Protein AF-A0A957UL2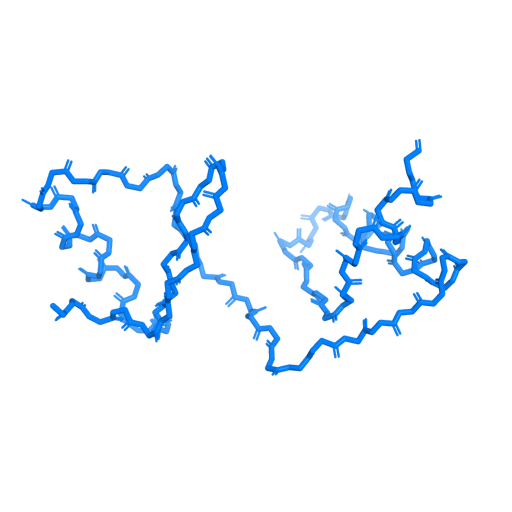2-F1 (afdb_monomer_lite)

Foldseek 3Di:
DQAFPDWDDDPVDIDTDGPPVRQVSVQVVCVVVVHHDPDGDDDDDDPAADEDDLVVVVVVVVVLVVQVPDPPRDDDDDRHDCDPVSVVVVD

Structure (mmCIF, N/CA/C/O backbone):
data_AF-A0A957UL22-F1
#
_entry.id   AF-A0A957UL22-F1
#
loop_
_atom_site.group_PDB
_atom_site.id
_atom_site.type_symbol
_atom_site.label_atom_id
_atom_site.label_alt_id
_atom_site.label_comp_id
_atom_site.label_asym_id
_atom_site.label_entity_id
_atom_site.label_seq_id
_atom_site.pdbx_PDB_ins_code
_atom_site.Cartn_x
_atom_site.Cartn_y
_atom_site.Cartn_z
_atom_site.occupancy
_atom_site.B_iso_or_equiv
_atom_site.auth_seq_id
_atom_site.auth_comp_id
_atom_site.auth_asym_id
_atom_site.auth_atom_id
_atom_site.pdbx_PDB_model_num
ATOM 1 N N . GLU A 1 1 ? -24.177 2.840 3.575 1.00 59.25 1 GLU A N 1
ATOM 2 C CA . GLU A 1 1 ? -23.189 3.813 3.072 1.00 59.25 1 GLU A CA 1
ATOM 3 C C . GLU A 1 1 ? -22.368 4.281 4.267 1.00 59.25 1 GLU A C 1
ATOM 5 O O . GLU A 1 1 ? -22.809 5.158 4.992 1.00 59.25 1 GLU A O 1
ATOM 10 N N . ALA A 1 2 ? -21.282 3.569 4.584 1.00 68.50 2 ALA A N 1
ATOM 11 C CA . ALA A 1 2 ? -20.528 3.749 5.832 1.00 68.50 2 ALA A CA 1
ATOM 12 C C . ALA A 1 2 ? -19.281 4.646 5.686 1.00 68.50 2 ALA A C 1
ATOM 14 O O . ALA A 1 2 ? -18.531 4.751 6.648 1.00 68.50 2 ALA A O 1
ATOM 15 N N . GLY A 1 3 ? -19.063 5.265 4.517 1.00 76.69 3 GLY A N 1
ATOM 16 C CA . GLY A 1 3 ? -17.825 5.999 4.192 1.00 76.69 3 GLY A CA 1
ATOM 17 C C . GLY A 1 3 ? -16.882 5.267 3.224 1.00 76.69 3 GLY A C 1
ATOM 18 O O . GLY A 1 3 ? -15.704 5.589 3.132 1.00 76.69 3 GLY A O 1
ATOM 19 N N . ALA A 1 4 ? -17.376 4.242 2.518 1.00 85.00 4 ALA A N 1
ATOM 20 C CA . ALA A 1 4 ? -16.629 3.622 1.425 1.00 85.00 4 ALA A CA 1
ATOM 21 C C . ALA A 1 4 ? -16.644 4.545 0.200 1.00 85.00 4 ALA A C 1
ATOM 23 O O . ALA A 1 4 ? -17.719 4.953 -0.248 1.00 85.00 4 ALA A O 1
ATOM 24 N N . GLU A 1 5 ? -15.464 4.845 -0.328 1.00 87.56 5 GLU A N 1
ATOM 25 C CA . GLU A 1 5 ? -15.284 5.613 -1.560 1.00 87.56 5 GLU A CA 1
ATOM 26 C C . GLU A 1 5 ? -15.249 4.712 -2.790 1.00 87.56 5 GLU A C 1
ATOM 28 O O . GLU A 1 5 ? -15.788 5.072 -3.836 1.00 87.56 5 GLU A O 1
ATOM 33 N N . ASP A 1 6 ? -14.632 3.539 -2.659 1.00 88.50 6 ASP A N 1
ATOM 34 C CA . ASP A 1 6 ? -14.479 2.579 -3.744 1.00 88.50 6 ASP A CA 1
ATOM 35 C C . ASP A 1 6 ? -14.504 1.150 -3.192 1.00 88.50 6 ASP A C 1
ATOM 37 O O . ASP A 1 6 ? -14.115 0.903 -2.047 1.00 88.50 6 ASP A O 1
ATOM 41 N N . VAL A 1 7 ? -15.004 0.214 -3.995 1.00 91.06 7 VAL A N 1
ATOM 42 C CA . VAL A 1 7 ? -15.098 -1.204 -3.636 1.00 91.06 7 VAL A CA 1
ATOM 43 C C . VAL A 1 7 ? -14.675 -2.035 -4.835 1.00 91.06 7 VAL A C 1
ATOM 45 O O . VAL A 1 7 ? -15.355 -2.051 -5.861 1.00 91.06 7 VAL A O 1
ATOM 48 N N . VAL A 1 8 ? -13.578 -2.768 -4.674 1.00 89.69 8 VAL A N 1
ATOM 49 C CA . VAL A 1 8 ? -13.054 -3.690 -5.679 1.00 89.69 8 VAL A CA 1
ATOM 50 C C . VAL A 1 8 ? -13.353 -5.112 -5.226 1.00 89.69 8 VAL A C 1
ATOM 52 O O . VAL A 1 8 ? -13.086 -5.494 -4.090 1.00 89.69 8 VAL A O 1
ATOM 55 N N . ILE A 1 9 ? -13.962 -5.895 -6.112 1.00 91.88 9 ILE A N 1
ATOM 56 C CA . ILE A 1 9 ? -14.314 -7.291 -5.851 1.00 91.88 9 ILE A CA 1
ATOM 57 C C . ILE A 1 9 ? -13.501 -8.140 -6.819 1.00 91.88 9 ILE A C 1
ATOM 59 O O . ILE A 1 9 ? -13.701 -8.045 -8.031 1.00 91.88 9 ILE A O 1
ATOM 63 N N . SER A 1 10 ? -12.604 -8.959 -6.281 1.00 87.38 10 SER A N 1
ATOM 64 C CA . SER A 1 10 ? -11.867 -9.977 -7.025 1.00 87.38 10 SER A CA 1
ATOM 65 C C . SER A 1 10 ? -12.375 -11.377 -6.662 1.00 87.38 10 SER A C 1
ATOM 67 O O . SER A 1 10 ? -13.307 -11.535 -5.869 1.00 87.38 10 SER A O 1
ATOM 69 N N . GLU A 1 11 ? -11.802 -12.412 -7.280 1.00 84.81 11 GLU A N 1
ATOM 70 C CA . GLU A 1 11 ? -12.130 -13.805 -6.945 1.00 84.81 11 GLU A CA 1
ATOM 71 C C . GLU A 1 11 ? -11.639 -14.193 -5.541 1.00 84.81 11 GLU A C 1
ATOM 73 O O . GLU A 1 11 ? -12.253 -15.042 -4.891 1.00 84.81 11 GLU A O 1
ATOM 78 N N . ASP A 1 12 ? -10.582 -13.529 -5.066 1.00 85.75 12 ASP A N 1
ATOM 79 C CA . ASP A 1 12 ? -9.880 -13.870 -3.829 1.00 85.75 12 ASP A CA 1
ATOM 80 C C . ASP A 1 12 ? -10.248 -12.955 -2.653 1.00 85.75 12 ASP A C 1
ATOM 82 O O . ASP A 1 12 ? -10.204 -13.392 -1.502 1.00 85.75 12 ASP A O 1
ATOM 86 N N . ALA A 1 13 ? -10.614 -11.694 -2.915 1.00 89.00 13 ALA A N 1
ATOM 87 C CA . ALA A 1 13 ? -10.837 -10.696 -1.872 1.00 89.00 13 ALA A CA 1
ATOM 88 C C . ALA A 1 13 ? -11.862 -9.616 -2.257 1.00 89.00 13 ALA A C 1
ATOM 90 O O . ALA A 1 13 ? -12.137 -9.341 -3.426 1.00 89.00 13 ALA A O 1
ATOM 91 N N . VAL A 1 14 ? -12.412 -8.966 -1.229 1.00 91.69 14 VAL A N 1
ATOM 92 C CA . VAL A 1 14 ? -13.176 -7.721 -1.362 1.00 91.69 14 VAL A CA 1
ATOM 93 C C . VAL A 1 14 ? -12.372 -6.612 -0.704 1.00 91.69 14 VAL A C 1
ATOM 95 O O . VAL A 1 14 ? -12.176 -6.621 0.510 1.00 91.69 14 VAL A O 1
ATOM 98 N N . GLU A 1 15 ? -11.936 -5.647 -1.501 1.00 92.00 15 GLU A N 1
ATOM 99 C CA . GLU A 1 15 ? -11.169 -4.495 -1.045 1.00 92.00 15 GLU A CA 1
ATOM 100 C C . GLU A 1 15 ? -12.086 -3.277 -0.962 1.00 92.00 15 GLU A C 1
ATOM 102 O O . GLU A 1 15 ? -12.791 -2.935 -1.914 1.00 92.00 15 GLU A O 1
ATOM 107 N N . ILE A 1 16 ? -12.099 -2.623 0.197 1.00 92.56 16 ILE A N 1
ATOM 108 C CA . ILE A 1 16 ? -12.914 -1.434 0.450 1.00 92.56 16 ILE A CA 1
ATOM 109 C C . ILE A 1 16 ? -11.967 -0.273 0.719 1.00 92.56 16 ILE A C 1
ATOM 111 O O . ILE A 1 16 ? -11.238 -0.280 1.710 1.00 92.56 16 ILE A O 1
ATOM 115 N N . TYR A 1 17 ? -12.016 0.740 -0.139 1.00 93.06 17 TYR A N 1
ATOM 116 C CA . TYR A 1 17 ? -11.258 1.971 0.027 1.00 93.06 17 TYR A CA 1
ATOM 117 C C . TYR A 1 17 ? -12.131 3.061 0.632 1.00 93.06 17 TYR A C 1
ATOM 119 O O . TYR A 1 17 ? -13.332 3.159 0.371 1.00 93.06 17 TYR A O 1
ATOM 127 N N . THR A 1 18 ? -11.507 3.888 1.457 1.00 94.06 18 THR A N 1
ATOM 128 C CA . THR A 1 18 ? -12.160 4.959 2.205 1.00 94.06 18 THR A CA 1
ATOM 129 C C . THR A 1 18 ? -11.250 6.172 2.214 1.00 94.06 18 THR A C 1
ATOM 131 O O . THR A 1 18 ? -10.030 6.042 2.065 1.00 94.06 18 THR A O 1
ATOM 134 N N . GLU A 1 19 ? -11.809 7.328 2.559 1.00 92.69 19 GLU A N 1
ATOM 135 C CA . GLU A 1 19 ? -10.982 8.454 2.970 1.00 92.69 19 GLU A CA 1
ATOM 136 C C . GLU A 1 19 ? -10.108 8.070 4.169 1.00 92.69 19 GLU A C 1
ATOM 138 O O . GLU A 1 19 ? -10.510 7.301 5.056 1.00 92.69 19 GLU A O 1
ATOM 143 N N . ARG A 1 20 ? -8.913 8.665 4.251 1.00 91.81 20 ARG A N 1
ATOM 144 C CA . ARG A 1 20 ? -7.951 8.394 5.338 1.00 91.81 20 ARG A CA 1
ATOM 145 C C . ARG A 1 20 ? -8.564 8.606 6.723 1.00 91.81 20 ARG A C 1
ATOM 147 O O . ARG A 1 20 ? -8.218 7.907 7.674 1.00 91.81 20 ARG A O 1
ATOM 154 N N . THR A 1 21 ? -9.429 9.606 6.857 1.00 92.69 21 THR A N 1
ATOM 155 C CA . THR A 1 21 ? -10.072 9.957 8.128 1.00 92.69 21 THR A CA 1
ATOM 156 C C . THR A 1 21 ? -11.210 9.016 8.513 1.00 92.69 21 THR A C 1
ATOM 158 O O . THR A 1 21 ? -11.638 9.048 9.664 1.00 92.69 21 THR A O 1
ATOM 161 N N . GLU A 1 22 ? -11.685 8.181 7.587 1.00 92.62 22 GLU A N 1
ATOM 162 C CA . GLU A 1 22 ? -12.876 7.342 7.758 1.00 92.62 22 GLU A CA 1
ATOM 163 C C . GLU A 1 22 ? -12.560 5.848 7.918 1.00 92.62 22 GLU A C 1
ATOM 165 O O . GLU A 1 22 ? -13.441 5.078 8.307 1.00 92.62 22 GLU A O 1
ATOM 170 N N . LEU A 1 23 ? -11.302 5.434 7.717 1.00 92.06 23 LEU A N 1
ATOM 171 C CA . LEU A 1 23 ? -10.882 4.027 7.776 1.00 92.06 23 LEU A CA 1
ATOM 172 C C . LEU A 1 23 ? -11.331 3.320 9.065 1.00 92.06 23 LEU A C 1
ATOM 174 O O . LEU A 1 23 ? -11.911 2.235 9.028 1.00 92.06 23 LEU A O 1
ATOM 178 N N . ALA A 1 24 ? -11.108 3.951 10.222 1.00 91.31 24 ALA A N 1
ATOM 179 C CA . ALA A 1 24 ? -11.462 3.364 11.514 1.00 91.31 24 ALA A CA 1
ATOM 180 C C . ALA A 1 24 ? -12.983 3.227 11.699 1.00 91.31 24 ALA A C 1
ATOM 182 O O . ALA A 1 24 ? -13.456 2.205 12.195 1.00 91.31 24 ALA A O 1
ATOM 183 N N . SER A 1 25 ? -13.761 4.234 11.284 1.00 92.19 25 SER A N 1
ATOM 184 C CA . SER A 1 25 ? -15.225 4.184 11.365 1.00 92.19 25 SER A CA 1
ATOM 185 C C . SER A 1 25 ? -15.821 3.145 10.423 1.00 92.19 25 SER A C 1
ATOM 187 O O . SER A 1 25 ? -16.755 2.447 10.812 1.00 92.19 25 SER A O 1
ATOM 189 N N . VAL A 1 26 ? -15.264 3.001 9.218 1.00 92.06 26 VAL A N 1
ATOM 190 C CA . VAL A 1 26 ? -15.708 1.998 8.244 1.00 92.06 26 VAL A CA 1
ATOM 191 C C . VAL A 1 26 ? -15.382 0.593 8.745 1.00 92.06 26 VAL A C 1
ATOM 193 O O . VAL A 1 26 ? -16.263 -0.263 8.743 1.00 92.06 26 VAL A O 1
ATOM 196 N N . SER A 1 27 ? -14.167 0.366 9.259 1.00 90.50 27 SER A N 1
ATOM 197 C CA . SER A 1 27 ? -13.781 -0.921 9.855 1.00 90.50 27 SER A CA 1
ATOM 198 C C . SER A 1 27 ? -14.702 -1.314 11.015 1.00 90.50 27 SER A C 1
ATOM 200 O O . SER A 1 27 ? -15.181 -2.448 11.067 1.00 90.50 27 SER A O 1
ATOM 202 N N . GLN A 1 28 ? -15.039 -0.373 11.904 1.00 91.12 28 GLN A N 1
ATOM 203 C CA . GLN A 1 28 ? -15.987 -0.635 12.990 1.00 91.12 28 GLN A CA 1
ATOM 204 C C . GLN A 1 28 ? -17.396 -0.943 12.465 1.00 91.12 28 GLN A C 1
ATOM 206 O O . GLN A 1 28 ? -18.029 -1.887 12.928 1.00 91.12 28 GLN A O 1
ATOM 211 N N . ALA A 1 29 ? -17.881 -0.186 11.478 1.00 92.12 29 ALA A N 1
ATOM 212 C CA . ALA A 1 29 ? -19.201 -0.405 10.895 1.00 92.12 29 ALA A CA 1
ATOM 213 C C . ALA A 1 29 ? -19.320 -1.778 10.210 1.00 92.12 29 ALA A C 1
ATOM 215 O O . ALA A 1 29 ? -20.374 -2.412 10.289 1.00 92.12 29 ALA A O 1
ATOM 216 N N . LEU A 1 30 ? -18.248 -2.252 9.565 1.00 90.88 30 LEU A N 1
ATOM 217 C CA . LEU A 1 30 ? -18.182 -3.602 9.004 1.00 90.88 30 LEU A CA 1
ATOM 218 C C . LEU A 1 30 ? -18.283 -4.655 10.111 1.00 90.88 30 LEU A C 1
ATOM 220 O O . LEU A 1 30 ? -19.119 -5.555 10.016 1.00 90.88 30 LEU A O 1
ATOM 224 N N . GLN A 1 31 ? -17.514 -4.494 11.191 1.00 91.06 31 GLN A N 1
ATOM 225 C CA . GLN A 1 31 ? -17.543 -5.415 12.329 1.00 91.06 31 GLN A CA 1
ATOM 226 C C . GLN A 1 31 ? -18.926 -5.467 12.992 1.00 91.06 31 GLN A C 1
ATOM 228 O O . GLN A 1 31 ? -19.436 -6.555 13.257 1.00 91.06 31 GLN A O 1
ATOM 233 N N . ASP A 1 32 ? -19.573 -4.316 13.193 1.00 92.38 32 ASP A N 1
ATOM 234 C CA . ASP A 1 32 ? -20.924 -4.224 13.761 1.00 92.38 32 ASP A CA 1
ATOM 235 C C . ASP A 1 32 ? -21.980 -4.888 12.858 1.00 92.38 32 ASP A C 1
ATOM 237 O O . ASP A 1 32 ? -22.980 -5.426 13.342 1.00 92.38 32 ASP A O 1
ATOM 241 N N . ALA A 1 33 ? -21.749 -4.889 11.541 1.00 91.25 33 ALA A N 1
ATOM 242 C CA . ALA A 1 33 ? -22.570 -5.586 10.554 1.00 91.25 33 ALA A CA 1
ATOM 243 C C . ALA A 1 33 ? -22.255 -7.093 10.440 1.00 91.25 33 ALA A C 1
ATOM 245 O O . ALA A 1 33 ? -22.929 -7.798 9.687 1.00 91.25 33 ALA A O 1
ATOM 246 N N . GLY A 1 34 ? -21.272 -7.597 11.194 1.00 93.31 34 GLY A N 1
ATOM 247 C CA . GLY A 1 34 ? -20.866 -9.004 11.208 1.00 93.31 34 GLY A CA 1
ATOM 248 C C . GLY A 1 34 ? -19.784 -9.371 10.190 1.00 93.31 34 GLY A C 1
ATOM 249 O O . GLY A 1 34 ? -19.534 -10.558 9.989 1.00 93.31 34 GLY A O 1
ATOM 250 N N . TYR A 1 35 ? -19.141 -8.383 9.563 1.00 89.88 35 TYR A N 1
ATOM 251 C CA . TYR A 1 35 ? -18.023 -8.571 8.640 1.00 89.88 35 TYR A CA 1
ATOM 252 C C . TYR A 1 35 ? -16.717 -8.139 9.311 1.00 89.88 35 TYR A C 1
ATOM 254 O O . TYR A 1 35 ? -16.496 -6.955 9.553 1.00 89.88 35 TYR A O 1
ATOM 262 N N . THR A 1 36 ? -15.831 -9.083 9.617 1.00 89.00 36 THR A N 1
ATOM 263 C CA . THR A 1 36 ? -14.495 -8.770 10.144 1.00 89.00 36 THR A CA 1
ATOM 264 C C . THR A 1 36 ? -13.508 -8.688 8.981 1.00 89.00 36 THR A C 1
ATOM 266 O O . THR A 1 36 ? -13.326 -9.704 8.314 1.00 89.00 36 THR A O 1
ATOM 269 N N . PRO A 1 37 ? -12.879 -7.527 8.721 1.00 89.56 37 PRO A N 1
ATOM 270 C CA . PRO A 1 37 ? -11.821 -7.434 7.719 1.00 89.56 37 PRO A CA 1
ATOM 271 C C . PRO A 1 37 ? -10.621 -8.297 8.118 1.00 89.56 37 PRO A C 1
ATOM 273 O O . PRO A 1 37 ? -10.226 -8.280 9.287 1.00 89.56 37 PRO A O 1
ATOM 276 N N . ASP A 1 38 ? -10.021 -8.996 7.156 1.00 91.94 38 ASP A N 1
ATOM 277 C CA . ASP A 1 38 ? -8.780 -9.749 7.382 1.00 91.94 38 ASP A CA 1
ATOM 278 C C . ASP A 1 38 ? -7.607 -8.810 7.709 1.00 91.94 38 ASP A C 1
ATOM 280 O O . ASP A 1 38 ? -6.774 -9.105 8.568 1.00 91.94 38 ASP A O 1
ATOM 284 N N . SER A 1 39 ? -7.581 -7.638 7.073 1.00 90.12 39 SER A N 1
ATOM 285 C CA . SER A 1 39 ? -6.646 -6.550 7.347 1.00 90.12 39 SER A CA 1
ATOM 286 C C . SER A 1 39 ? -7.304 -5.187 7.107 1.00 90.12 39 SER A C 1
ATOM 288 O O . SER A 1 39 ? -8.329 -5.069 6.433 1.00 90.12 39 SER A O 1
ATOM 290 N N . TRP A 1 40 ? -6.733 -4.143 7.708 1.00 90.81 40 TRP A N 1
ATOM 291 C CA . TRP A 1 40 ? -7.046 -2.751 7.394 1.00 90.81 40 TRP A CA 1
ATOM 292 C C . TRP A 1 40 ? -5.825 -1.889 7.706 1.00 90.81 40 TRP A C 1
ATOM 294 O O . TRP A 1 40 ? -5.239 -1.990 8.785 1.00 90.8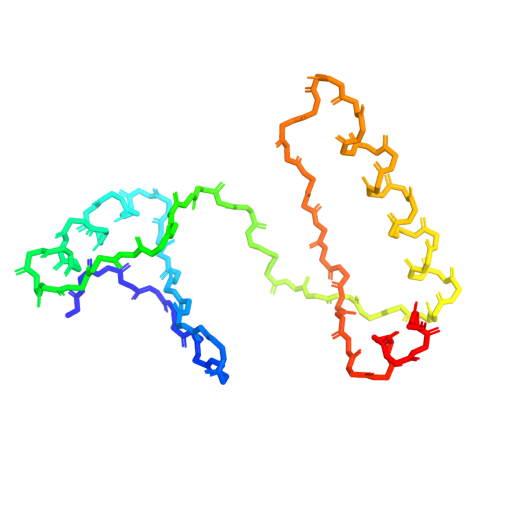1 40 TRP A O 1
ATOM 304 N N . GLU A 1 41 ? -5.437 -1.033 6.768 1.00 91.12 41 GLU A N 1
ATOM 305 C CA . GLU A 1 41 ? -4.244 -0.202 6.897 1.00 91.12 41 GLU A CA 1
ATOM 306 C C . GLU A 1 41 ? -4.370 1.093 6.093 1.00 91.12 41 GLU A C 1
ATOM 308 O O . GLU A 1 41 ? -5.204 1.227 5.197 1.00 91.12 41 GLU A O 1
ATOM 313 N N . LEU A 1 42 ? -3.554 2.083 6.456 1.00 92.56 42 LEU A N 1
ATOM 314 C CA . LEU A 1 42 ? -3.461 3.330 5.707 1.00 92.56 42 LEU A CA 1
ATOM 315 C C . LEU A 1 42 ? -2.437 3.170 4.590 1.00 92.56 42 LEU A C 1
ATOM 317 O O . LEU A 1 42 ? -1.241 3.132 4.866 1.00 92.56 42 LEU A O 1
ATOM 321 N N . ILE A 1 43 ? -2.918 3.172 3.351 1.00 92.00 43 ILE A N 1
ATOM 322 C CA . ILE A 1 43 ? -2.079 3.085 2.155 1.00 92.00 43 ILE A CA 1
ATOM 323 C C . ILE A 1 43 ? -1.980 4.424 1.423 1.00 92.00 43 ILE A C 1
ATOM 325 O O . ILE A 1 43 ? -2.793 5.333 1.616 1.00 92.00 43 ILE A O 1
ATOM 329 N N . MET A 1 44 ? -1.010 4.526 0.515 1.00 92.75 44 MET A N 1
ATOM 330 C CA . MET A 1 44 ? -1.007 5.549 -0.530 1.00 92.75 44 MET A CA 1
ATOM 331 C C . MET A 1 44 ? -1.485 4.940 -1.849 1.00 92.75 44 MET A C 1
ATOM 333 O O . MET A 1 44 ? -0.712 4.301 -2.558 1.00 92.75 44 MET A O 1
ATOM 337 N N . LYS A 1 45 ? -2.759 5.161 -2.193 1.00 90.31 45 LYS A N 1
ATOM 338 C CA . LYS A 1 45 ? -3.329 4.709 -3.470 1.00 90.31 45 LYS A CA 1
ATOM 339 C C . LYS A 1 45 ? -2.940 5.671 -4.601 1.00 90.31 45 LYS A C 1
ATOM 341 O O . LYS A 1 45 ? -3.182 6.876 -4.475 1.00 90.31 45 LYS A O 1
ATOM 346 N N . PRO A 1 46 ? -2.352 5.190 -5.709 1.00 93.19 46 PRO A N 1
ATOM 347 C CA . PRO A 1 46 ? -2.055 6.048 -6.847 1.00 93.19 46 PRO A CA 1
ATOM 348 C C . PRO A 1 46 ? -3.345 6.482 -7.556 1.00 93.19 46 PRO A C 1
ATOM 350 O O . PRO A 1 46 ? -4.244 5.681 -7.796 1.00 93.19 46 PRO A O 1
ATOM 353 N N . ASN A 1 47 ? -3.414 7.757 -7.948 1.00 91.50 47 ASN A N 1
ATOM 354 C CA . ASN A 1 47 ? -4.515 8.275 -8.775 1.00 91.50 47 ASN A CA 1
ATOM 355 C C . ASN A 1 47 ? -4.395 7.860 -10.249 1.00 91.50 47 ASN A C 1
ATOM 357 O O . ASN A 1 47 ? -5.384 7.856 -10.976 1.00 91.50 47 ASN A O 1
ATOM 361 N N . THR A 1 48 ? -3.177 7.562 -10.703 1.00 93.81 48 THR A N 1
ATOM 362 C CA . THR A 1 48 ? -2.877 7.135 -12.071 1.00 93.81 48 THR A CA 1
ATOM 363 C C . THR A 1 48 ? -1.820 6.052 -12.034 1.00 93.81 48 THR A C 1
ATOM 365 O O . THR A 1 48 ? -0.769 6.248 -11.411 1.00 93.81 48 THR A O 1
ATOM 368 N N . THR A 1 49 ? -2.065 4.961 -12.741 1.00 93.94 49 THR A N 1
ATOM 369 C CA . THR A 1 49 ? -1.099 3.881 -12.910 1.00 93.94 49 THR A CA 1
ATOM 370 C C . THR A 1 49 ? -0.252 4.090 -14.165 1.00 93.94 49 THR A C 1
ATOM 372 O O . THR A 1 49 ? -0.562 4.929 -15.019 1.00 93.94 49 THR A O 1
ATOM 375 N N . MET A 1 50 ? 0.882 3.399 -14.227 1.00 94.25 50 MET A N 1
ATOM 376 C CA . MET A 1 50 ? 1.836 3.452 -15.327 1.00 94.25 50 MET A CA 1
ATOM 377 C C . MET A 1 50 ? 2.215 2.037 -15.731 1.00 94.25 50 MET A C 1
ATOM 379 O O . MET A 1 50 ? 2.734 1.279 -14.921 1.00 94.25 50 MET A O 1
ATOM 383 N N . GLU A 1 51 ? 1.997 1.713 -16.996 1.00 93.75 51 GLU A N 1
ATOM 384 C CA . GLU A 1 51 ? 2.446 0.457 -17.580 1.00 93.75 51 GLU A CA 1
ATOM 385 C C . GLU A 1 51 ? 3.882 0.603 -18.095 1.00 93.75 51 GLU A C 1
ATOM 387 O O . GLU A 1 51 ? 4.232 1.620 -18.703 1.00 93.75 51 GLU A O 1
ATOM 392 N N . LEU A 1 52 ? 4.709 -0.407 -17.833 1.00 93.00 52 LEU A N 1
ATOM 393 C CA . LEU A 1 52 ? 6.099 -0.485 -18.278 1.00 93.00 52 LEU A CA 1
ATOM 394 C C . LEU A 1 52 ? 6.340 -1.805 -19.011 1.00 93.00 52 LEU A C 1
ATOM 396 O O . LEU A 1 52 ? 5.643 -2.794 -18.783 1.00 93.00 52 LEU A O 1
ATOM 400 N N . ALA A 1 53 ? 7.363 -1.828 -19.864 1.00 92.44 53 ALA A N 1
ATOM 401 C CA . ALA A 1 53 ? 7.848 -3.075 -20.442 1.00 92.44 53 ALA A CA 1
ATOM 402 C C . ALA A 1 53 ? 8.454 -3.982 -19.354 1.00 92.44 53 ALA A C 1
ATOM 404 O O . ALA A 1 53 ? 8.895 -3.507 -18.307 1.00 92.44 53 ALA A O 1
ATOM 405 N N . ALA A 1 54 ? 8.494 -5.295 -19.601 1.00 92.06 54 ALA A N 1
ATOM 406 C CA . ALA A 1 54 ? 8.900 -6.283 -18.596 1.00 92.06 54 ALA A CA 1
ATOM 407 C C . ALA A 1 54 ? 10.317 -6.061 -18.029 1.00 92.06 54 ALA A C 1
ATOM 409 O O . ALA A 1 54 ? 10.558 -6.305 -16.848 1.00 92.06 54 ALA A O 1
ATOM 410 N N . ASP A 1 55 ? 11.253 -5.567 -18.840 1.00 91.88 55 ASP A N 1
ATOM 411 C CA . ASP A 1 55 ? 12.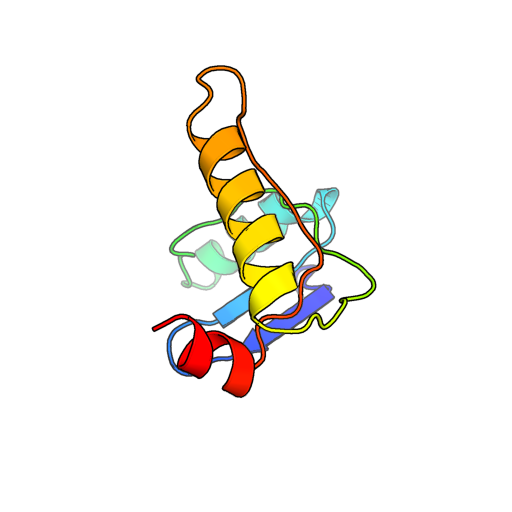620 -5.251 -18.418 1.00 91.88 55 ASP A CA 1
ATOM 412 C C . ASP A 1 55 ? 12.683 -4.037 -17.476 1.00 91.88 55 ASP A C 1
ATOM 414 O O . ASP A 1 55 ? 13.363 -4.069 -16.444 1.00 91.88 55 ASP A O 1
ATOM 418 N N . GLU A 1 56 ? 11.932 -2.983 -17.792 1.00 93.75 56 GLU A N 1
ATOM 419 C CA . GLU A 1 56 ? 11.815 -1.790 -16.950 1.00 93.75 56 GLU A CA 1
ATOM 420 C C . GLU A 1 56 ? 11.053 -2.096 -15.655 1.00 93.75 56 GLU A C 1
ATOM 422 O O . GLU A 1 56 ? 11.499 -1.723 -14.569 1.00 93.75 56 GLU A O 1
ATOM 427 N N . ALA A 1 57 ? 9.950 -2.840 -15.750 1.00 94.62 57 ALA A N 1
ATOM 428 C CA . ALA A 1 57 ? 9.164 -3.289 -14.608 1.00 94.62 57 ALA A CA 1
ATOM 429 C C . ALA A 1 57 ? 9.986 -4.165 -13.654 1.00 94.62 57 ALA A C 1
ATOM 431 O O . ALA A 1 57 ? 9.955 -3.936 -12.449 1.00 94.62 57 ALA A O 1
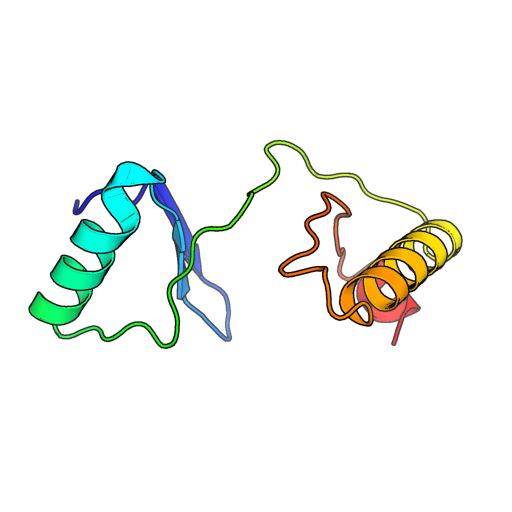ATOM 432 N N . SER A 1 58 ? 10.785 -5.104 -14.175 1.00 92.88 58 SER A N 1
ATOM 433 C CA . SER A 1 58 ? 11.688 -5.927 -13.358 1.00 92.88 58 SER A CA 1
ATOM 434 C C . SER A 1 58 ? 12.720 -5.076 -12.611 1.00 92.88 58 SER A C 1
ATOM 436 O O . SER A 1 58 ? 13.012 -5.332 -11.445 1.00 92.88 58 SER A O 1
ATOM 438 N N . THR A 1 59 ? 13.230 -4.019 -13.247 1.00 94.88 59 THR A N 1
ATOM 439 C CA . THR A 1 59 ? 14.159 -3.079 -12.603 1.00 94.88 59 THR A CA 1
ATOM 440 C C . THR A 1 59 ? 13.483 -2.301 -11.472 1.00 94.88 59 THR A C 1
ATOM 442 O O . THR A 1 59 ? 14.067 -2.137 -10.401 1.00 94.88 59 THR A O 1
ATOM 445 N N . VAL A 1 60 ? 12.253 -1.826 -11.694 1.00 95.06 60 VAL A N 1
ATOM 446 C CA . VAL A 1 60 ? 11.465 -1.119 -10.673 1.00 95.06 60 VAL A CA 1
ATOM 447 C C . VAL A 1 60 ? 11.123 -2.047 -9.512 1.00 95.06 60 VAL A C 1
ATOM 449 O O . VAL A 1 60 ? 11.324 -1.661 -8.366 1.00 95.06 60 VAL A O 1
ATOM 452 N N . LEU A 1 61 ? 10.672 -3.268 -9.791 1.00 93.88 61 LEU A N 1
ATOM 453 C CA . LEU A 1 61 ? 10.369 -4.269 -8.770 1.00 93.88 61 LEU A CA 1
ATOM 454 C C . LEU A 1 61 ? 11.603 -4.634 -7.947 1.00 93.88 61 LEU A C 1
ATOM 456 O O . LEU A 1 61 ? 11.548 -4.599 -6.727 1.00 93.88 61 LEU A O 1
ATOM 460 N N . GLY A 1 62 ? 12.752 -4.845 -8.592 1.00 95.25 62 GLY A N 1
ATOM 461 C CA . GLY A 1 62 ? 14.000 -5.074 -7.867 1.00 95.25 62 GLY A CA 1
ATOM 462 C C . GLY A 1 62 ? 14.401 -3.888 -6.982 1.00 95.25 62 GLY A C 1
ATOM 463 O O . GLY A 1 62 ? 14.984 -4.078 -5.918 1.00 95.25 62 GLY A O 1
ATOM 464 N N . LEU A 1 63 ? 14.101 -2.647 -7.382 1.00 96.50 63 LEU A N 1
ATOM 465 C CA . LEU A 1 63 ? 14.292 -1.484 -6.511 1.00 96.50 63 LEU A CA 1
ATOM 466 C C . LEU A 1 63 ? 13.331 -1.509 -5.316 1.00 96.50 63 LEU A C 1
ATOM 468 O O . LEU A 1 63 ? 13.769 -1.205 -4.211 1.00 96.50 63 LEU A O 1
ATOM 472 N N . VAL A 1 64 ? 12.059 -1.848 -5.535 1.00 95.75 64 VAL A N 1
ATOM 473 C CA . VAL A 1 64 ? 11.054 -1.982 -4.470 1.00 95.75 64 VAL A CA 1
ATOM 474 C C . VAL A 1 64 ? 11.510 -3.022 -3.447 1.00 95.75 64 VAL A C 1
ATOM 476 O O . VAL A 1 64 ? 11.621 -2.678 -2.275 1.00 95.75 64 VAL A O 1
ATOM 479 N N . ASP A 1 65 ? 11.916 -4.212 -3.896 1.00 95.06 65 ASP A N 1
ATOM 480 C CA . ASP A 1 65 ? 12.412 -5.284 -3.026 1.00 95.06 65 ASP A CA 1
ATOM 481 C C . ASP A 1 65 ? 13.614 -4.822 -2.185 1.00 95.06 65 ASP A C 1
ATOM 483 O O . ASP A 1 65 ? 13.641 -4.981 -0.967 1.00 95.06 65 ASP A O 1
ATOM 487 N N . ASN A 1 66 ? 14.596 -4.166 -2.816 1.00 97.44 66 ASN A N 1
ATOM 488 C CA . ASN A 1 66 ? 15.771 -3.646 -2.108 1.00 97.44 66 ASN A CA 1
ATOM 489 C C . ASN A 1 66 ? 15.420 -2.571 -1.067 1.00 97.44 66 ASN A C 1
ATOM 491 O O . ASN A 1 66 ? 16.164 -2.395 -0.104 1.00 97.44 66 ASN A O 1
ATOM 495 N N . LEU A 1 67 ? 14.353 -1.795 -1.288 1.00 97.44 67 LEU A N 1
ATOM 496 C CA . LEU A 1 67 ? 13.890 -0.791 -0.332 1.00 97.44 67 LEU A CA 1
ATOM 497 C C . LEU A 1 67 ? 13.128 -1.441 0.826 1.00 97.44 67 LEU A C 1
ATOM 499 O O . LEU A 1 67 ? 13.338 -1.027 1.962 1.00 97.44 67 LEU A O 1
ATOM 503 N N . ASP A 1 68 ? 12.304 -2.453 0.556 1.00 94.25 68 ASP A N 1
ATOM 504 C CA . ASP A 1 68 ? 11.560 -3.200 1.578 1.00 94.25 68 ASP A CA 1
ATOM 505 C C . ASP A 1 68 ? 12.479 -4.013 2.508 1.00 94.25 68 ASP A C 1
ATOM 507 O O . ASP A 1 68 ? 12.138 -4.257 3.664 1.00 94.25 68 ASP A O 1
ATOM 511 N N . GLU A 1 69 ? 13.676 -4.389 2.050 1.00 96.75 69 GLU A N 1
ATOM 512 C CA . GLU A 1 69 ? 14.694 -5.047 2.882 1.00 96.75 69 GLU A CA 1
ATOM 513 C C . GLU A 1 69 ? 15.377 -4.112 3.900 1.00 96.75 69 GLU A C 1
ATOM 515 O O . GLU A 1 69 ? 16.136 -4.576 4.757 1.00 96.75 69 GLU A O 1
ATOM 520 N N . LEU A 1 70 ? 15.155 -2.795 3.824 1.00 97.94 70 LEU A N 1
ATOM 521 C CA . LEU A 1 70 ? 15.772 -1.839 4.741 1.00 97.94 70 LEU A CA 1
ATOM 522 C C . LEU A 1 70 ? 14.982 -1.743 6.051 1.00 97.94 70 LEU A C 1
ATOM 524 O O . LEU A 1 70 ? 13.819 -1.355 6.050 1.00 97.94 70 LEU A O 1
ATOM 528 N N . ASP A 1 71 ? 15.659 -1.950 7.185 1.00 96.69 71 ASP A N 1
ATOM 529 C CA . ASP A 1 71 ? 15.054 -1.894 8.531 1.00 96.69 71 ASP A CA 1
ATOM 530 C C . ASP A 1 71 ? 14.295 -0.579 8.831 1.00 96.69 71 ASP A C 1
ATOM 532 O O . ASP A 1 71 ? 13.356 -0.557 9.628 1.00 96.69 71 ASP A O 1
ATOM 536 N N . ASP A 1 72 ? 14.717 0.529 8.213 1.00 97.19 72 ASP A N 1
ATOM 537 C CA . ASP A 1 72 ? 14.135 1.863 8.412 1.00 97.19 72 ASP A CA 1
ATOM 538 C C . ASP A 1 72 ? 12.935 2.152 7.485 1.00 97.19 72 ASP A C 1
ATOM 540 O O . ASP A 1 72 ? 12.255 3.172 7.648 1.00 97.19 72 ASP A O 1
ATOM 544 N N . VAL A 1 73 ? 12.669 1.293 6.497 1.00 96.25 73 VAL A N 1
ATOM 545 C CA . VAL A 1 73 ? 11.562 1.451 5.548 1.00 96.25 73 VAL A CA 1
ATOM 546 C C . VAL A 1 73 ? 10.345 0.706 6.078 1.00 96.25 73 VAL A C 1
ATOM 548 O O . VAL A 1 73 ? 10.383 -0.485 6.349 1.00 96.25 73 VAL A O 1
ATOM 551 N N . SER A 1 74 ? 9.238 1.429 6.259 1.00 93.25 74 SER A N 1
ATOM 552 C CA . SER A 1 74 ? 7.991 0.819 6.741 1.00 93.25 74 SER A CA 1
ATOM 553 C C . SER A 1 74 ? 7.068 0.357 5.620 1.00 93.25 74 SER A C 1
ATOM 555 O O . SER A 1 74 ? 6.353 -0.614 5.813 1.00 93.25 74 SER A O 1
ATOM 557 N N . ASN A 1 75 ? 7.015 1.090 4.503 1.00 92.88 75 ASN A N 1
ATOM 558 C CA . ASN A 1 75 ? 6.168 0.775 3.352 1.00 92.88 75 ASN A CA 1
ATOM 559 C C . ASN A 1 75 ? 6.768 1.391 2.084 1.00 92.88 75 ASN A C 1
ATOM 561 O O . ASN A 1 75 ? 7.183 2.558 2.113 1.00 92.88 75 ASN A O 1
ATOM 565 N N . VAL A 1 76 ? 6.713 0.665 0.971 1.00 94.81 76 VAL A N 1
ATOM 566 C CA . VAL A 1 76 ? 7.020 1.177 -0.367 1.00 94.81 76 VAL A CA 1
ATOM 567 C C . VAL A 1 76 ? 5.739 1.196 -1.198 1.00 94.81 76 VAL A C 1
ATOM 569 O O . VAL A 1 76 ? 5.007 0.218 -1.270 1.00 94.81 76 VAL A O 1
ATOM 572 N N . TYR A 1 77 ? 5.457 2.334 -1.831 1.00 94.44 77 TYR A N 1
ATOM 573 C CA . TYR A 1 77 ? 4.299 2.501 -2.708 1.00 94.44 77 TYR A CA 1
ATOM 574 C C . TYR A 1 77 ? 4.768 2.898 -4.104 1.00 94.44 77 TYR A C 1
ATOM 576 O O . TYR A 1 77 ? 5.603 3.794 -4.254 1.00 94.44 77 TYR A O 1
ATOM 584 N N . HIS A 1 78 ? 4.192 2.278 -5.127 1.00 94.69 78 HIS A N 1
ATOM 585 C CA . HIS A 1 78 ? 4.448 2.592 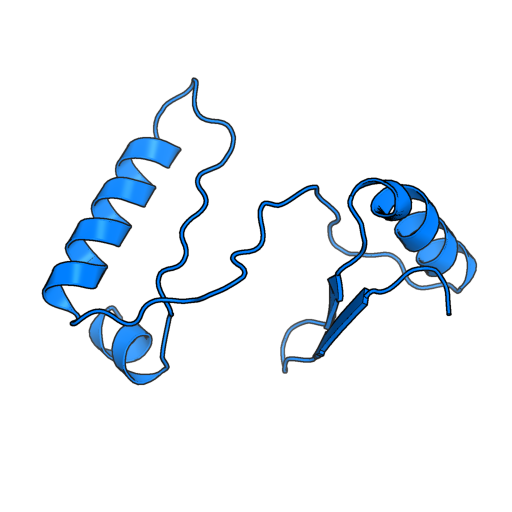-6.528 1.00 94.69 78 HIS A CA 1
ATOM 586 C C . HIS A 1 78 ? 3.143 2.633 -7.319 1.00 94.69 78 HIS A C 1
ATOM 588 O O . HIS A 1 78 ? 2.103 2.154 -6.874 1.00 94.69 78 HIS A O 1
ATOM 594 N N . ASN A 1 79 ? 3.200 3.201 -8.519 1.00 95.94 79 ASN A N 1
ATOM 595 C CA . ASN A 1 79 ? 2.068 3.244 -9.438 1.00 95.94 79 ASN A CA 1
ATOM 596 C C . ASN A 1 79 ? 2.261 2.356 -10.676 1.00 95.94 79 ASN A C 1
ATOM 598 O O . ASN A 1 79 ? 1.522 2.517 -11.643 1.00 95.94 79 ASN A O 1
ATOM 602 N N . LEU A 1 80 ? 3.254 1.461 -10.660 1.00 95.19 80 LEU A N 1
ATOM 603 C CA . LEU A 1 80 ? 3.434 0.449 -11.699 1.00 95.19 80 LEU A CA 1
ATOM 604 C C . LEU A 1 80 ? 2.171 -0.418 -11.810 1.00 95.19 80 LEU A C 1
ATOM 606 O O . LEU A 1 80 ? 1.727 -0.987 -10.816 1.00 95.19 80 LEU A O 1
ATOM 610 N N . GLU A 1 81 ? 1.611 -0.482 -13.012 1.00 93.44 81 GLU A N 1
ATOM 611 C CA . GLU A 1 81 ? 0.478 -1.330 -13.372 1.00 93.44 81 GLU A CA 1
ATOM 612 C C . GLU A 1 81 ? 0.959 -2.768 -13.590 1.00 93.44 81 GLU A C 1
ATOM 614 O O . GLU A 1 81 ? 1.861 -3.001 -14.396 1.00 93.44 81 GLU A O 1
ATOM 619 N N . MET A 1 82 ? 0.342 -3.728 -12.899 1.00 89.31 82 MET A N 1
ATOM 620 C CA . MET A 1 82 ? 0.653 -5.155 -13.022 1.00 89.31 82 MET A CA 1
ATOM 621 C C . MET A 1 82 ? -0.355 -5.827 -13.951 1.00 89.31 82 MET A C 1
ATOM 623 O O . MET A 1 82 ? -1.262 -6.521 -13.499 1.00 89.31 82 MET A O 1
ATOM 627 N N . SER A 1 83 ? -0.214 -5.597 -15.258 1.00 87.44 83 SER A N 1
ATOM 628 C CA . SER A 1 83 ? -1.072 -6.244 -16.254 1.00 87.44 83 SER A CA 1
ATOM 629 C C . SER A 1 83 ? -0.852 -7.762 -16.284 1.00 87.44 83 SER A C 1
ATOM 631 O O . SER A 1 83 ? 0.239 -8.245 -15.978 1.00 87.44 83 SER A O 1
ATOM 633 N N . ASP A 1 84 ? -1.865 -8.528 -16.703 1.00 86.25 84 ASP A N 1
ATOM 634 C CA . ASP A 1 84 ? -1.773 -9.996 -16.807 1.00 86.25 84 ASP A CA 1
ATOM 635 C C . ASP A 1 84 ? -0.565 -10.451 -17.645 1.00 86.25 84 ASP A C 1
ATOM 637 O O . ASP A 1 84 ? 0.083 -11.453 -17.339 1.00 86.25 84 ASP A O 1
ATOM 641 N N . GLU A 1 85 ? -0.241 -9.700 -18.703 1.00 85.19 85 GLU A N 1
ATOM 642 C CA . GLU A 1 85 ? 0.925 -9.949 -19.554 1.00 85.19 85 GLU A CA 1
ATOM 643 C C . GLU A 1 85 ? 2.236 -9.738 -18.790 1.00 85.19 85 GLU A C 1
ATOM 645 O O . GLU A 1 85 ? 3.138 -10.574 -18.877 1.00 85.19 85 GLU A O 1
ATOM 650 N N . LEU A 1 86 ? 2.331 -8.656 -18.013 1.00 87.56 86 LEU A N 1
ATOM 651 C CA . LEU A 1 86 ? 3.507 -8.364 -17.205 1.00 87.56 86 LEU A CA 1
ATOM 652 C C . LEU A 1 86 ? 3.699 -9.412 -16.103 1.00 87.56 86 LEU A C 1
ATOM 654 O O . LEU A 1 86 ? 4.806 -9.915 -15.924 1.00 87.56 86 LEU A O 1
ATOM 658 N N . VAL A 1 87 ? 2.623 -9.795 -15.412 1.00 86.69 87 VAL A N 1
ATOM 659 C CA . VAL A 1 87 ? 2.656 -10.851 -14.390 1.00 86.69 87 VAL A CA 1
ATOM 660 C C . VAL A 1 87 ? 3.114 -12.177 -15.000 1.00 86.69 87 VAL A C 1
ATOM 662 O O . VAL A 1 87 ? 3.990 -12.837 -14.446 1.00 86.69 87 VAL A O 1
ATOM 665 N N . ALA A 1 88 ? 2.592 -12.548 -16.172 1.00 86.19 88 ALA A N 1
ATOM 666 C CA . ALA A 1 88 ? 3.010 -13.761 -16.872 1.00 86.19 88 ALA A CA 1
ATOM 667 C C . ALA A 1 88 ? 4.475 -13.718 -17.342 1.00 86.19 88 ALA A C 1
ATOM 669 O O . ALA A 1 88 ? 5.114 -14.764 -17.421 1.00 86.19 88 ALA A O 1
ATOM 670 N N . ALA A 1 89 ? 5.009 -12.537 -17.664 1.00 83.81 89 ALA A N 1
ATOM 671 C CA . ALA A 1 89 ? 6.400 -12.358 -18.081 1.00 83.81 89 ALA A CA 1
ATOM 672 C C . ALA A 1 89 ? 7.403 -12.379 -16.911 1.00 83.81 89 ALA A C 1
ATOM 674 O O . ALA A 1 89 ? 8.589 -12.626 -17.137 1.00 83.81 89 ALA A O 1
ATOM 675 N N . LEU A 1 90 ? 6.939 -12.097 -15.689 1.00 79.62 90 LEU A N 1
ATOM 676 C CA . LEU A 1 90 ? 7.745 -12.074 -14.463 1.00 79.62 90 LEU A CA 1
ATOM 677 C C . LEU A 1 90 ? 7.695 -13.393 -13.666 1.00 79.62 90 LEU A C 1
ATOM 679 O O . LEU A 1 90 ? 8.494 -13.560 -12.742 1.00 79.62 90 LEU A O 1
ATOM 683 N N . ALA A 1 91 ? 6.776 -14.303 -14.010 1.00 72.06 91 ALA A N 1
ATOM 684 C CA . ALA A 1 91 ? 6.633 -15.642 -13.426 1.00 72.06 91 ALA A CA 1
ATOM 685 C C . ALA A 1 91 ? 7.689 -16.640 -13.938 1.00 72.06 91 ALA A C 1
ATOM 687 O O . ALA A 1 91 ? 8.150 -17.470 -13.118 1.00 72.06 91 ALA A O 1
#

Secondary structure (DSSP, 8-state):
--SEEEEEE-SS-EEEEE-TTTHHHHHHHHHHTT---S--------SS-B---HHHHHHHHHHHHHHHTSTT-------B---HHHHHHH-

Radius of gyration: 16.16 Å; chains: 1; 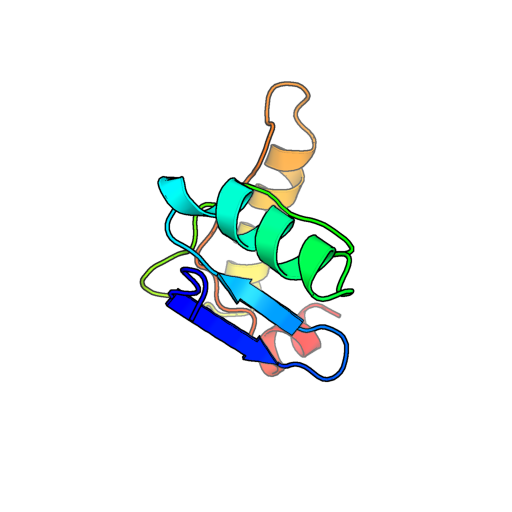bounding box: 39×26×34 Å

Sequence (91 aa):
EAGAEDVVISEDAVEIYTERTELASVSQALQDAGYTPDSWELIMKPNTTMELAADEASTVLGLVDNLDELDDVSNVYHNLEMSDELVAALA

pLDDT: mean 90.86, std 5.88, range [59.25, 97.94]